Protein AF-A0A414WSC9-F1 (afdb_monomer_lite)

Organism: Bacteroides ovatus (NCBI:txid28116)

pLDDT: mean 73.48, std 16.27, range [38.94, 95.75]

Secondary structure (DSSP, 8-state):
--------PPEEEEEEEEETTEEEEEEEEESSPBPHHHHHHHHHHHHHHHHHHS-HHHHHHHHHHHHHHHHHHHHHHTT-S--S-EEEEEESSTT--S--TTS-EEEEEEES-B-TT-----HHHHHHHHHHHTT--

Sequence (137 aa):
MKNNKKIKYKNRFRCQYQKGDTCISENFNSNNPISAPDIILTLSKLAVKVKEEINSEVGGRVALQVLKIHEYFIKTVNLQKHGNRKNKSYYFDPKAKNKTDRSERVDLEILGDYGLDNKTLTLSTYIKRYRQIKGWE

Structure (mmCIF, N/CA/C/O backbone):
data_AF-A0A414WSC9-F1
#
_entry.id   AF-A0A414WSC9-F1
#
loop_
_atom_site.group_PDB
_atom_site.id
_atom_site.type_symbol
_atom_site.label_atom_id
_atom_site.label_alt_id
_atom_site.label_comp_id
_atom_site.label_asym_id
_atom_site.label_entity_id
_atom_site.label_seq_id
_atom_site.pdbx_PDB_ins_code
_atom_site.Cartn_x
_atom_site.Cartn_y
_atom_site.Cartn_z
_atom_site.occupancy
_atom_site.B_iso_or_equiv
_atom_site.auth_seq_id
_atom_site.auth_comp_id
_atom_site.auth_asym_id
_atom_site.auth_atom_id
_atom_site.pdbx_PDB_model_num
ATOM 1 N N . MET A 1 1 ? -2.918 -12.418 -43.741 1.00 39.75 1 MET A N 1
ATOM 2 C CA . MET A 1 1 ? -2.132 -12.526 -42.489 1.00 39.75 1 MET A CA 1
ATOM 3 C C . MET A 1 1 ? -2.842 -11.719 -41.409 1.00 39.75 1 MET A C 1
ATOM 5 O O . MET A 1 1 ? -2.992 -10.515 -41.571 1.00 39.75 1 MET A O 1
ATOM 9 N N . LYS A 1 2 ? -3.378 -12.362 -40.361 1.00 39.22 2 LYS A N 1
ATOM 10 C CA . LYS A 1 2 ? -4.001 -11.644 -39.238 1.00 39.22 2 LYS A CA 1
ATOM 11 C C . LYS A 1 2 ? -2.877 -11.038 -38.397 1.00 39.22 2 LYS A C 1
ATOM 13 O O . LYS A 1 2 ? -2.145 -11.771 -37.739 1.00 39.22 2 LYS A O 1
ATOM 18 N N . ASN A 1 3 ? -2.719 -9.716 -38.454 1.00 38.94 3 ASN A N 1
ATOM 19 C CA . ASN A 1 3 ? -1.848 -8.982 -37.541 1.00 38.94 3 ASN A CA 1
ATOM 20 C C . ASN A 1 3 ? -2.391 -9.156 -36.120 1.00 38.94 3 ASN A C 1
ATOM 22 O O . ASN A 1 3 ? -3.259 -8.404 -35.677 1.00 38.94 3 ASN A O 1
ATOM 26 N N . ASN A 1 4 ? -1.881 -10.160 -35.407 1.00 40.41 4 ASN A N 1
ATOM 27 C CA . ASN A 1 4 ? -2.042 -10.285 -33.968 1.00 40.41 4 ASN A CA 1
ATOM 28 C C . ASN A 1 4 ? -1.303 -9.109 -33.318 1.00 40.41 4 ASN A C 1
ATOM 30 O O . ASN A 1 4 ? -0.154 -9.237 -32.896 1.00 40.41 4 ASN A O 1
ATOM 34 N N . LYS A 1 5 ? -1.955 -7.941 -33.245 1.00 39.47 5 LYS A N 1
ATOM 35 C CA . LYS A 1 5 ? -1.576 -6.892 -32.299 1.00 39.47 5 LYS A CA 1
ATOM 36 C C . LYS A 1 5 ? -1.643 -7.542 -30.919 1.00 39.47 5 LYS A C 1
ATOM 38 O O . LYS A 1 5 ? -2.726 -7.676 -30.356 1.00 39.47 5 LYS A O 1
ATOM 43 N N . LYS A 1 6 ? -0.497 -7.983 -30.385 1.00 46.22 6 LYS A N 1
ATOM 44 C CA . LYS A 1 6 ? -0.362 -8.278 -28.956 1.00 46.22 6 LYS A CA 1
ATOM 45 C C . LYS A 1 6 ? -0.868 -7.031 -28.243 1.00 46.22 6 LYS A C 1
ATOM 47 O O . LYS A 1 6 ? -0.244 -5.976 -28.346 1.00 46.22 6 LYS A O 1
ATOM 52 N N . ILE A 1 7 ? -2.018 -7.135 -27.582 1.00 47.03 7 ILE A N 1
ATOM 53 C CA . ILE A 1 7 ? -2.481 -6.111 -26.654 1.00 47.03 7 ILE A CA 1
ATOM 54 C C . ILE A 1 7 ? -1.372 -6.024 -25.609 1.00 47.03 7 ILE A C 1
ATOM 56 O O . ILE A 1 7 ? -1.198 -6.934 -24.799 1.00 47.03 7 ILE A O 1
ATOM 60 N N . LYS A 1 8 ? -0.535 -4.990 -25.708 1.00 54.22 8 LYS A N 1
ATOM 61 C CA . LYS A 1 8 ? 0.510 -4.716 -24.729 1.00 54.22 8 LYS A CA 1
ATOM 62 C C . LYS A 1 8 ? -0.251 -4.277 -23.483 1.00 54.22 8 LYS A C 1
ATOM 64 O O . LYS A 1 8 ? -0.716 -3.141 -23.418 1.00 54.22 8 LYS A O 1
ATOM 69 N N . TYR A 1 9 ? -0.526 -5.216 -22.578 1.00 55.75 9 TYR A N 1
ATOM 70 C CA . TYR A 1 9 ? -1.196 -4.904 -21.322 1.00 55.75 9 TYR A CA 1
ATOM 71 C C . TYR A 1 9 ? -0.408 -3.776 -20.652 1.00 55.75 9 TYR A C 1
ATOM 73 O O . TYR A 1 9 ? 0.805 -3.895 -20.483 1.00 55.75 9 TYR A O 1
ATOM 81 N N . LYS A 1 10 ? -1.079 -2.659 -20.349 1.00 77.38 10 LYS A N 1
ATOM 82 C CA . LYS A 1 10 ? -0.457 -1.561 -19.605 1.00 77.38 10 LYS A CA 1
ATOM 83 C C . LYS A 1 10 ? -0.025 -2.109 -18.250 1.00 77.38 10 LYS A C 1
ATOM 85 O O . LYS A 1 10 ? -0.815 -2.785 -17.587 1.00 77.38 10 LYS A O 1
ATOM 90 N N . ASN A 1 11 ? 1.212 -1.827 -17.858 1.00 85.69 11 ASN A N 1
ATOM 91 C CA . ASN A 1 11 ? 1.682 -2.173 -16.530 1.00 85.69 11 ASN A CA 1
ATOM 92 C C . ASN A 1 11 ? 0.830 -1.406 -15.518 1.00 85.69 11 ASN A C 1
ATOM 94 O O . ASN A 1 11 ? 0.558 -0.218 -15.704 1.00 85.69 11 ASN A O 1
ATOM 98 N N . ARG A 1 12 ? 0.380 -2.087 -14.468 1.00 89.88 12 ARG A N 1
ATOM 99 C CA . ARG A 1 12 ? -0.460 -1.498 -13.430 1.00 89.88 12 ARG A CA 1
ATOM 100 C C . ARG A 1 12 ? 0.010 -1.912 -12.049 1.00 89.88 12 ARG A C 1
ATOM 102 O O . ARG A 1 12 ? 0.223 -3.091 -11.794 1.00 89.88 12 ARG A O 1
ATOM 109 N N . PHE A 1 13 ? 0.080 -0.947 -11.148 1.00 89.44 13 PHE A N 1
ATOM 110 C CA . PHE A 1 13 ? 0.142 -1.181 -9.717 1.00 89.44 13 PHE A CA 1
ATOM 111 C C . PHE A 1 13 ? -1.150 -0.677 -9.081 1.00 89.44 13 PHE A C 1
ATOM 113 O O . PHE A 1 13 ? -1.618 0.408 -9.415 1.00 89.44 13 PHE A O 1
ATOM 120 N N . ARG A 1 14 ? -1.745 -1.461 -8.187 1.00 92.62 14 ARG A N 1
ATOM 121 C CA . ARG A 1 14 ? -2.921 -1.086 -7.403 1.00 92.62 14 ARG A CA 1
ATOM 122 C C . ARG A 1 14 ? -2.669 -1.432 -5.944 1.00 92.62 14 ARG A C 1
ATOM 124 O O . ARG A 1 14 ? -2.205 -2.528 -5.641 1.00 92.62 14 ARG A O 1
ATOM 131 N N . CYS A 1 15 ? -3.037 -0.523 -5.055 1.00 92.94 15 CYS A N 1
ATOM 132 C CA . CYS A 1 15 ? -3.164 -0.791 -3.633 1.00 92.94 15 CYS A CA 1
ATOM 133 C C . CYS A 1 15 ? -4.553 -0.365 -3.157 1.00 92.94 15 CYS A C 1
ATOM 135 O O . CYS A 1 15 ? -5.103 0.635 -3.617 1.00 92.94 15 CYS A O 1
ATOM 137 N N . GLN A 1 16 ? -5.146 -1.155 -2.271 1.00 95.00 16 GLN A N 1
ATOM 138 C CA . GLN A 1 16 ? -6.518 -0.957 -1.829 1.00 95.00 16 GLN A CA 1
ATOM 139 C C . GLN A 1 16 ? -6.645 -1.306 -0.352 1.00 95.00 16 GLN A C 1
ATOM 141 O O . GLN A 1 16 ? -6.278 -2.402 0.051 1.00 95.00 16 GLN A O 1
ATOM 146 N N . TYR A 1 17 ? -7.179 -0.389 0.446 1.00 94.19 17 TYR A N 1
ATOM 147 C CA . TYR A 1 17 ? -7.671 -0.676 1.787 1.00 94.19 17 TYR A CA 1
ATOM 148 C C . TYR A 1 17 ? -9.131 -1.124 1.703 1.00 94.19 17 TYR A C 1
ATOM 150 O O . TYR A 1 17 ? -9.923 -0.517 0.980 1.00 94.19 17 TYR A O 1
ATOM 158 N N . GLN A 1 18 ? -9.487 -2.171 2.447 1.00 92.00 18 GLN A N 1
ATOM 159 C CA . GLN A 1 18 ? -10.848 -2.695 2.499 1.00 92.00 18 GLN A CA 1
ATOM 160 C C . GLN A 1 18 ? -11.245 -3.052 3.930 1.00 92.00 18 GLN A C 1
ATOM 162 O O . GLN A 1 18 ? -10.473 -3.701 4.634 1.00 92.00 18 GLN A O 1
ATOM 167 N N . LYS A 1 19 ? -12.458 -2.664 4.337 1.00 90.06 19 LYS A N 1
ATOM 168 C CA . LYS A 1 19 ? -13.098 -3.042 5.607 1.00 90.06 19 LYS A CA 1
ATOM 169 C C . LYS A 1 19 ? -14.614 -2.935 5.469 1.00 90.06 19 LYS A C 1
ATOM 171 O O . LYS A 1 19 ? -15.123 -1.841 5.255 1.00 90.06 19 LYS A O 1
ATOM 176 N N . GLY A 1 20 ? -15.344 -4.038 5.640 1.00 86.44 20 GLY A N 1
ATOM 177 C CA . GLY A 1 20 ? -16.788 -4.038 5.371 1.00 86.44 20 GLY A CA 1
ATOM 178 C C . GLY A 1 20 ? -17.079 -3.525 3.956 1.00 86.44 20 GLY A C 1
ATOM 179 O O . GLY A 1 20 ? -16.482 -4.017 3.000 1.00 86.44 20 GLY A O 1
ATOM 180 N N . ASP A 1 21 ? -17.931 -2.505 3.855 1.00 86.56 21 ASP A N 1
ATOM 181 C CA . ASP A 1 21 ? -18.274 -1.839 2.589 1.00 86.56 21 ASP A CA 1
ATOM 182 C C . ASP A 1 21 ? -17.304 -0.698 2.224 1.00 86.56 21 ASP A C 1
ATOM 184 O O . ASP A 1 21 ? -17.355 -0.151 1.122 1.00 86.56 21 ASP A O 1
ATOM 188 N N . THR A 1 22 ? -16.388 -0.330 3.126 1.00 88.69 22 THR A N 1
ATOM 189 C CA . THR A 1 22 ? -15.359 0.676 2.857 1.00 88.69 22 THR A CA 1
ATOM 190 C C . THR A 1 22 ? -14.293 0.097 1.935 1.00 88.69 22 THR A C 1
ATOM 192 O O . THR A 1 22 ? -13.649 -0.905 2.257 1.00 88.69 22 THR A O 1
ATOM 195 N N . CYS A 1 23 ? -14.068 0.774 0.812 1.00 92.19 23 CYS A N 1
ATOM 196 C CA . CYS A 1 23 ? -13.044 0.442 -0.166 1.00 92.19 23 CYS A CA 1
ATOM 197 C C . CYS A 1 23 ? -12.353 1.727 -0.630 1.00 92.19 23 CYS A C 1
ATOM 199 O O . CYS A 1 23 ? -12.969 2.564 -1.286 1.00 92.19 23 CYS A O 1
ATOM 201 N N . ILE A 1 24 ? -11.072 1.873 -0.295 1.00 94.38 24 ILE A N 1
ATOM 202 C CA . ILE A 1 24 ? -10.253 3.032 -0.668 1.00 94.38 24 ILE A CA 1
ATOM 203 C C . ILE A 1 24 ? -9.119 2.503 -1.527 1.00 94.38 24 ILE A C 1
ATOM 205 O O . ILE A 1 24 ? -8.384 1.617 -1.097 1.00 94.38 24 ILE A O 1
ATOM 209 N N . SER A 1 25 ? -8.977 3.010 -2.749 1.00 95.44 25 SER A N 1
ATOM 210 C CA . SER A 1 25 ? -8.003 2.475 -3.699 1.00 95.44 25 SER A CA 1
ATOM 211 C C . SER A 1 25 ? -7.163 3.558 -4.353 1.00 95.44 25 SER A C 1
ATOM 213 O O . SER A 1 25 ? -7.626 4.664 -4.622 1.00 95.44 25 SER A O 1
ATOM 215 N N . GLU A 1 26 ? -5.922 3.190 -4.642 1.00 95.75 26 GLU A N 1
ATOM 216 C CA . GLU A 1 26 ? -4.984 3.951 -5.448 1.00 95.75 26 GLU A CA 1
ATOM 217 C C . GLU A 1 26 ? -4.399 3.042 -6.521 1.00 95.75 26 GLU A C 1
ATOM 219 O O . GLU A 1 26 ? -4.193 1.840 -6.322 1.00 95.75 26 GLU A O 1
ATOM 224 N N . ASN A 1 27 ? -4.138 3.614 -7.692 1.00 94.62 27 ASN A N 1
ATOM 225 C CA . ASN A 1 27 ? -3.508 2.882 -8.772 1.00 94.62 27 ASN A CA 1
ATOM 226 C C . ASN A 1 27 ? -2.566 3.764 -9.588 1.00 94.62 27 ASN A C 1
ATOM 228 O O . ASN A 1 27 ? -2.724 4.979 -9.683 1.00 94.62 27 ASN A O 1
ATOM 232 N N . PHE A 1 28 ? -1.591 3.105 -10.196 1.00 90.06 28 PHE A N 1
ATOM 233 C CA . PHE A 1 28 ? -0.648 3.676 -11.134 1.00 90.06 28 PHE A CA 1
ATOM 234 C C . PHE A 1 28 ? -0.620 2.805 -12.384 1.00 90.06 28 PHE A C 1
ATOM 236 O O . PHE A 1 28 ? -0.489 1.586 -12.288 1.00 90.06 28 PHE A O 1
ATOM 243 N N . ASN A 1 29 ? -0.742 3.426 -13.556 1.00 91.06 29 ASN A N 1
ATOM 244 C CA . ASN A 1 29 ? -0.708 2.739 -14.843 1.00 91.06 29 ASN A CA 1
ATOM 245 C C . ASN A 1 29 ? 0.421 3.319 -15.693 1.00 91.06 29 ASN A C 1
ATOM 247 O O . ASN A 1 29 ? 0.570 4.536 -15.772 1.00 91.06 29 ASN A O 1
ATOM 251 N N . SER A 1 30 ? 1.174 2.460 -16.374 1.00 84.69 30 SER A N 1
ATOM 252 C CA . SER A 1 30 ? 2.289 2.869 -17.221 1.00 84.69 30 SER A CA 1
ATOM 253 C C . SER A 1 30 ? 2.422 1.968 -18.445 1.00 84.69 30 SER A C 1
ATOM 255 O O . SER A 1 30 ? 2.161 0.768 -18.399 1.00 84.69 30 SER A O 1
ATOM 257 N N . ASN A 1 31 ? 2.852 2.552 -19.563 1.00 84.69 31 ASN A N 1
ATOM 258 C CA . ASN A 1 31 ? 3.288 1.778 -20.730 1.00 84.69 31 ASN A CA 1
ATOM 259 C C . ASN A 1 31 ? 4.723 1.242 -20.557 1.00 84.69 31 ASN A C 1
ATOM 261 O O . ASN A 1 31 ? 5.146 0.368 -21.314 1.00 84.69 31 ASN A O 1
ATOM 265 N N . ASN A 1 32 ? 5.451 1.774 -19.572 1.00 83.12 32 ASN A N 1
ATOM 266 C CA . ASN A 1 32 ? 6.807 1.394 -19.196 1.00 83.12 32 ASN A CA 1
ATOM 267 C C . ASN A 1 32 ? 6.777 0.530 -17.926 1.00 83.12 32 ASN A C 1
ATOM 269 O O . ASN A 1 32 ? 5.774 0.558 -17.203 1.00 83.12 32 ASN A O 1
ATOM 273 N N . PRO A 1 33 ? 7.836 -0.245 -17.643 1.00 81.88 33 PRO A N 1
ATOM 274 C CA . PRO A 1 33 ? 7.968 -0.972 -16.383 1.00 81.88 33 PRO A CA 1
ATOM 275 C C . PRO A 1 33 ? 7.745 -0.056 -15.177 1.00 81.88 33 PRO A C 1
ATOM 277 O O . PRO A 1 33 ? 8.162 1.102 -15.187 1.00 81.88 33 PRO A O 1
ATOM 280 N N . ILE A 1 34 ? 7.079 -0.567 -14.145 1.00 80.50 34 ILE A N 1
ATOM 281 C CA . ILE A 1 34 ? 6.771 0.219 -12.946 1.00 80.50 34 ILE A CA 1
ATOM 282 C C . ILE A 1 34 ? 8.027 0.328 -12.083 1.00 80.50 34 ILE A C 1
ATOM 284 O O . ILE A 1 34 ? 8.634 -0.689 -11.722 1.00 80.50 34 ILE A O 1
ATOM 288 N N . SER A 1 35 ? 8.406 1.558 -11.739 1.00 77.12 35 SER A N 1
ATOM 289 C CA . SER A 1 35 ? 9.566 1.823 -10.892 1.00 77.12 35 SER A CA 1
ATOM 290 C C . SER A 1 35 ? 9.225 1.671 -9.404 1.00 77.12 35 SER A C 1
ATOM 292 O O . SER A 1 35 ? 8.068 1.813 -8.993 1.00 77.12 35 SER A O 1
ATOM 294 N N . ALA A 1 36 ? 10.229 1.407 -8.559 1.00 75.38 36 ALA A N 1
ATOM 295 C CA . ALA A 1 36 ? 10.019 1.423 -7.111 1.00 75.38 36 ALA A CA 1
ATOM 296 C C . ALA A 1 36 ? 9.459 2.772 -6.605 1.00 75.38 36 ALA A C 1
ATOM 298 O O . ALA A 1 36 ? 8.488 2.735 -5.851 1.00 75.38 36 ALA A O 1
ATOM 299 N N . PRO A 1 37 ? 9.960 3.954 -7.026 1.00 76.38 37 PRO A N 1
ATOM 300 C CA . PRO A 1 37 ? 9.351 5.235 -6.662 1.00 76.38 37 PRO A CA 1
ATOM 301 C C . PRO A 1 37 ? 7.850 5.338 -6.969 1.00 76.38 37 PRO A C 1
ATOM 303 O O . PRO A 1 37 ? 7.106 5.820 -6.115 1.00 76.38 37 PRO A O 1
ATOM 306 N N . ASP A 1 38 ? 7.389 4.842 -8.123 1.00 81.56 38 ASP A N 1
ATOM 307 C CA . ASP A 1 38 ? 5.963 4.870 -8.491 1.00 81.56 38 ASP A CA 1
ATOM 308 C C . ASP A 1 38 ? 5.119 4.006 -7.550 1.00 81.56 38 ASP A C 1
ATOM 310 O O . ASP A 1 38 ? 4.064 4.436 -7.069 1.00 81.56 38 ASP A O 1
ATOM 314 N N . ILE A 1 39 ? 5.607 2.799 -7.237 1.00 81.25 39 ILE A N 1
ATOM 315 C CA . ILE A 1 39 ? 4.982 1.911 -6.252 1.00 81.25 39 ILE A CA 1
ATOM 316 C C . ILE A 1 39 ? 4.874 2.652 -4.923 1.00 81.25 39 ILE A C 1
ATOM 318 O O . ILE A 1 39 ? 3.780 2.773 -4.376 1.00 81.25 39 ILE A O 1
ATOM 322 N N . ILE A 1 40 ? 5.978 3.200 -4.413 1.00 78.69 40 ILE A N 1
ATOM 323 C CA . ILE A 1 40 ? 5.978 3.775 -3.069 1.00 78.69 40 ILE A CA 1
ATOM 324 C C . ILE A 1 40 ? 5.148 5.066 -2.993 1.00 78.69 40 ILE A C 1
ATOM 326 O O . ILE A 1 40 ? 4.461 5.302 -1.997 1.00 78.69 40 ILE A O 1
ATOM 330 N N . LEU A 1 41 ? 5.136 5.882 -4.050 1.00 81.75 41 LEU A N 1
ATOM 331 C CA . LEU A 1 41 ? 4.249 7.040 -4.134 1.00 81.75 41 LEU A CA 1
ATOM 332 C C . LEU A 1 41 ? 2.776 6.614 -4.079 1.00 81.75 41 LEU A C 1
ATOM 334 O O . LEU A 1 41 ? 1.998 7.200 -3.330 1.00 81.75 41 LEU A O 1
ATOM 338 N N . THR A 1 42 ? 2.399 5.574 -4.821 1.00 88.62 42 THR A N 1
ATOM 339 C CA . THR A 1 42 ? 1.023 5.047 -4.837 1.00 88.62 42 THR A CA 1
ATOM 340 C C . THR A 1 42 ? 0.628 4.489 -3.464 1.00 88.62 42 THR A C 1
ATOM 342 O O . THR A 1 42 ? -0.437 4.804 -2.938 1.00 88.62 42 THR A O 1
ATOM 345 N N . LEU A 1 43 ? 1.534 3.746 -2.820 1.00 87.75 43 LEU A N 1
ATOM 346 C CA . LEU A 1 43 ? 1.384 3.261 -1.444 1.00 87.75 43 LEU A CA 1
ATOM 347 C C . LEU A 1 43 ? 1.193 4.417 -0.442 1.00 87.75 43 LEU A C 1
ATOM 349 O O . LEU A 1 43 ? 0.334 4.361 0.439 1.00 87.75 43 LEU A O 1
ATOM 353 N N . SER A 1 44 ? 1.969 5.488 -0.589 1.00 83.25 44 SER A N 1
ATOM 354 C CA . SER A 1 44 ? 1.880 6.685 0.252 1.00 83.25 44 SER A CA 1
ATOM 355 C C . SER A 1 44 ? 0.553 7.421 0.086 1.00 83.25 44 SER A C 1
ATOM 357 O O . SER A 1 44 ? -0.042 7.826 1.085 1.00 83.25 44 SER A O 1
ATOM 359 N N . LYS A 1 45 ? 0.072 7.567 -1.156 1.00 87.12 45 LYS A N 1
ATOM 360 C CA . LYS A 1 45 ? -1.228 8.181 -1.457 1.00 87.12 45 LYS A CA 1
ATOM 361 C C . LYS A 1 45 ? -2.371 7.424 -0.793 1.00 87.12 45 LYS A C 1
ATOM 363 O O . LYS A 1 45 ? -3.224 8.061 -0.182 1.00 87.12 45 LYS A O 1
ATOM 368 N N . LEU A 1 46 ? -2.342 6.088 -0.827 1.00 92.00 46 LEU A N 1
ATOM 369 C CA . LEU A 1 46 ? -3.369 5.277 -0.172 1.00 92.00 46 LEU A CA 1
ATOM 370 C C . LEU A 1 46 ? -3.427 5.564 1.330 1.00 92.00 46 LEU A C 1
ATOM 372 O O . LEU A 1 46 ? -4.505 5.778 1.867 1.00 92.00 46 LEU A O 1
ATOM 376 N N . ALA A 1 47 ? -2.280 5.611 2.011 1.00 87.81 47 ALA A N 1
ATOM 377 C CA . ALA A 1 47 ? -2.247 5.887 3.446 1.00 87.81 47 ALA A CA 1
ATOM 378 C C . ALA A 1 47 ? -2.788 7.284 3.797 1.00 87.81 47 ALA A C 1
ATOM 380 O O . ALA A 1 47 ? -3.448 7.447 4.821 1.00 87.81 47 ALA A O 1
ATOM 381 N N . VAL A 1 48 ? -2.530 8.285 2.947 1.00 86.56 48 VAL A N 1
ATOM 382 C CA . VAL A 1 48 ? -3.085 9.636 3.120 1.00 86.56 48 VAL A CA 1
ATOM 383 C C . VAL A 1 48 ? -4.601 9.622 2.946 1.00 86.56 48 VAL A C 1
ATOM 385 O O . VAL A 1 48 ? -5.296 10.060 3.856 1.00 86.56 48 VAL A O 1
ATOM 388 N N . LYS A 1 49 ? -5.107 9.029 1.861 1.00 89.81 49 LYS A N 1
ATOM 389 C CA . LYS A 1 49 ? -6.552 8.898 1.630 1.00 89.81 49 LYS A CA 1
ATOM 390 C C . LYS A 1 49 ? -7.261 8.156 2.754 1.00 89.81 49 LYS A C 1
ATOM 392 O O . LYS A 1 49 ? -8.262 8.625 3.267 1.00 89.81 49 LYS A O 1
ATOM 397 N N . VAL A 1 50 ? -6.695 7.041 3.211 1.00 89.25 50 VAL A N 1
ATOM 398 C CA . VAL A 1 50 ? -7.209 6.277 4.358 1.00 89.25 50 VAL A CA 1
ATOM 399 C C . VAL A 1 50 ? -7.293 7.136 5.620 1.00 89.25 50 VAL A C 1
ATOM 401 O O . VAL A 1 50 ? -8.258 7.024 6.367 1.00 89.25 50 VAL A O 1
ATOM 404 N N . LYS A 1 51 ? -6.303 8.001 5.871 1.00 86.81 51 LYS A N 1
ATOM 405 C CA . LYS A 1 51 ? -6.338 8.917 7.018 1.00 86.81 51 LYS A CA 1
ATOM 406 C C . LYS A 1 51 ? -7.458 9.954 6.893 1.00 86.81 51 LYS A C 1
ATOM 408 O O . LYS A 1 51 ? -8.034 10.319 7.909 1.00 86.81 51 LYS A O 1
ATOM 413 N N . GLU A 1 52 ? -7.690 10.462 5.687 1.00 86.38 52 GLU A N 1
ATOM 414 C CA . GLU A 1 52 ? -8.644 11.542 5.407 1.00 86.38 52 GLU A CA 1
ATOM 415 C C . GLU A 1 52 ? -10.093 11.041 5.327 1.00 86.38 52 GLU A C 1
ATOM 417 O O . GLU A 1 52 ? -11.000 11.711 5.810 1.00 86.38 52 GLU A O 1
ATOM 422 N N . GLU A 1 53 ? -10.310 9.860 4.747 1.00 88.25 53 GLU A N 1
ATOM 423 C CA . GLU A 1 53 ? -11.641 9.297 4.486 1.00 88.25 53 GLU A CA 1
ATOM 424 C C . GLU A 1 53 ? -12.194 8.473 5.664 1.00 88.25 53 GLU A C 1
ATOM 426 O O . GLU A 1 53 ? -13.400 8.251 5.758 1.00 88.25 53 GLU A O 1
ATOM 431 N N . ILE A 1 54 ? -11.339 8.025 6.591 1.00 86.00 54 ILE A N 1
ATOM 432 C CA . ILE A 1 54 ? -11.760 7.360 7.833 1.00 86.00 54 ILE A CA 1
ATOM 433 C C . ILE A 1 54 ? -11.808 8.395 8.962 1.00 86.00 54 ILE A C 1
ATOM 435 O O . ILE A 1 54 ? -10.919 9.233 9.069 1.00 86.00 54 ILE A O 1
ATOM 439 N N . ASN A 1 55 ? -12.814 8.297 9.844 1.00 77.56 55 ASN A N 1
ATOM 440 C CA . ASN A 1 55 ? -12.981 9.138 11.042 1.00 77.56 55 ASN A CA 1
ATOM 441 C C . ASN A 1 55 ? -11.634 9.467 11.727 1.00 77.56 55 ASN A C 1
ATOM 443 O O . ASN A 1 55 ? -10.838 8.561 11.975 1.00 77.56 55 ASN A O 1
ATOM 447 N N . SER A 1 56 ? -11.400 10.743 12.050 1.00 70.38 56 SER A N 1
ATOM 448 C CA . SER A 1 56 ? -10.094 11.338 12.370 1.00 70.38 56 SER A CA 1
ATOM 449 C C . SER A 1 56 ? -9.257 10.573 13.406 1.00 70.38 56 SER A C 1
ATOM 451 O O . SER A 1 56 ? -8.053 10.389 13.205 1.00 70.38 56 SER A O 1
ATOM 453 N N . GLU A 1 57 ? -9.868 10.065 14.480 1.00 76.00 57 GLU A N 1
ATOM 454 C CA . GLU A 1 57 ? -9.157 9.328 15.540 1.00 76.00 57 GLU A CA 1
ATOM 455 C C . GLU A 1 57 ? -8.774 7.890 15.126 1.00 76.00 57 GLU A C 1
ATOM 457 O O . GLU A 1 57 ? -7.772 7.314 15.568 1.00 76.00 57 GLU A O 1
ATOM 462 N N . VAL A 1 58 ? -9.563 7.278 14.244 1.00 82.81 58 VAL A N 1
ATOM 463 C CA . VAL A 1 58 ? -9.335 5.913 13.745 1.00 82.81 58 VAL A CA 1
ATOM 464 C C . VAL A 1 58 ? -8.463 5.937 12.487 1.00 82.81 58 VAL A C 1
AT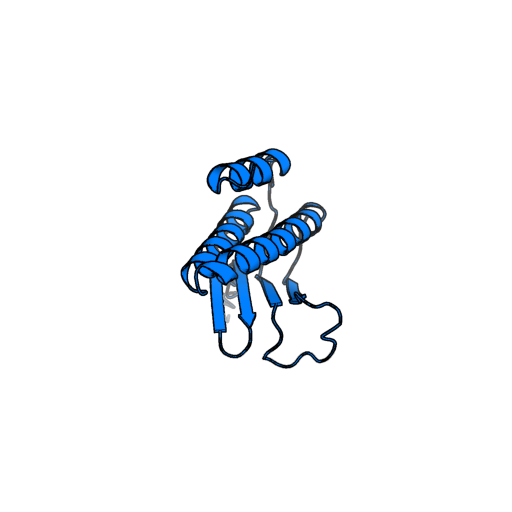OM 466 O O . VAL A 1 58 ? -7.569 5.101 12.350 1.00 82.81 58 VAL A O 1
ATOM 469 N N . GLY A 1 59 ? -8.641 6.930 11.615 1.00 81.56 59 GLY A N 1
ATOM 470 C CA . GLY A 1 59 ? -7.939 7.074 10.341 1.00 81.56 59 GLY A CA 1
ATOM 471 C C . GLY A 1 59 ? -6.427 7.177 10.503 1.00 81.56 59 GLY A C 1
ATOM 472 O O . GLY A 1 59 ? -5.688 6.537 9.758 1.00 81.56 59 GLY A O 1
ATOM 473 N N . GLY A 1 60 ? -5.943 7.873 11.539 1.00 81.56 60 GLY A N 1
ATOM 474 C CA . GLY A 1 60 ? -4.511 7.913 11.857 1.00 81.56 60 GLY A CA 1
ATOM 475 C C . GLY A 1 60 ? -3.923 6.530 12.169 1.00 81.56 60 GLY A C 1
ATOM 476 O O . GLY A 1 60 ? -2.867 6.166 11.646 1.00 81.56 60 GLY A O 1
ATOM 477 N N . ARG A 1 61 ? -4.633 5.724 12.971 1.00 85.44 61 ARG A N 1
ATOM 478 C CA . ARG A 1 61 ? -4.210 4.360 13.329 1.00 85.44 61 ARG A CA 1
ATOM 479 C C . ARG A 1 61 ? -4.250 3.418 12.129 1.00 85.44 61 ARG A C 1
ATOM 481 O O . ARG A 1 61 ? -3.308 2.650 11.933 1.00 85.44 61 ARG A O 1
ATOM 488 N N . VAL A 1 62 ? -5.304 3.491 11.316 1.00 87.19 62 VAL A N 1
ATOM 489 C CA . VAL A 1 62 ? -5.443 2.655 10.114 1.00 87.19 62 VAL A CA 1
ATOM 490 C C . VAL A 1 62 ? -4.370 3.015 9.088 1.00 87.19 62 VAL A C 1
ATOM 492 O O . VAL A 1 62 ? -3.677 2.124 8.603 1.00 87.19 62 VAL A O 1
ATOM 495 N N . ALA A 1 63 ? -4.142 4.304 8.823 1.00 87.00 63 ALA A N 1
ATOM 496 C CA . ALA A 1 63 ? -3.088 4.759 7.919 1.00 87.00 63 ALA A CA 1
ATOM 497 C C . ALA A 1 63 ? -1.698 4.260 8.345 1.00 87.00 63 ALA A C 1
ATOM 499 O O . ALA A 1 63 ? -0.915 3.808 7.508 1.00 87.00 63 ALA A O 1
ATOM 500 N N . LEU A 1 64 ? -1.399 4.266 9.649 1.00 84.12 64 LEU A N 1
ATOM 501 C CA . LEU A 1 64 ? -0.150 3.713 10.175 1.00 84.12 64 LEU A CA 1
ATOM 502 C C . LEU A 1 64 ? -0.019 2.205 9.904 1.00 84.12 64 LEU A C 1
ATOM 504 O O . LEU A 1 64 ? 1.055 1.740 9.525 1.00 84.12 64 LEU A O 1
ATOM 508 N N . GLN A 1 65 ? -1.094 1.433 10.072 1.00 86.12 65 GLN A N 1
ATOM 509 C CA . GLN A 1 65 ? -1.093 -0.004 9.769 1.00 86.12 65 GLN A CA 1
ATOM 510 C C . GLN A 1 65 ? -0.927 -0.279 8.269 1.00 86.12 65 GLN A C 1
ATOM 512 O O . GLN A 1 65 ? -0.113 -1.123 7.885 1.00 86.12 65 GLN A O 1
ATOM 517 N N . VAL A 1 66 ? -1.611 0.492 7.418 1.00 86.38 66 VAL A N 1
ATOM 518 C CA . VAL A 1 66 ? -1.436 0.471 5.957 1.00 86.38 66 VAL A CA 1
ATOM 519 C C . VAL A 1 66 ? 0.042 0.663 5.593 1.00 86.38 66 VAL A C 1
ATOM 521 O O . VAL A 1 66 ? 0.605 -0.104 4.814 1.00 86.38 66 VAL A O 1
ATOM 524 N N . LEU A 1 67 ? 0.727 1.615 6.226 1.00 83.88 67 LEU A N 1
ATOM 525 C CA . LEU A 1 67 ? 2.142 1.869 5.948 1.00 83.88 67 LEU A CA 1
ATOM 526 C C . LEU A 1 67 ? 3.085 0.787 6.453 1.00 83.88 67 LEU A C 1
ATOM 528 O O . LEU A 1 67 ? 4.082 0.514 5.790 1.00 83.88 67 LEU A O 1
ATOM 532 N N . LYS A 1 68 ? 2.785 0.139 7.582 1.00 83.44 68 LYS A N 1
ATOM 533 C CA . LYS A 1 68 ? 3.559 -1.028 8.037 1.00 83.44 68 LYS A CA 1
ATOM 534 C C . LYS A 1 68 ? 3.494 -2.162 7.013 1.00 83.44 68 LYS A C 1
ATOM 536 O O . LYS A 1 68 ? 4.516 -2.780 6.709 1.00 83.44 68 LYS A O 1
ATOM 541 N N . ILE A 1 69 ? 2.316 -2.397 6.435 1.00 83.81 69 ILE A N 1
ATOM 542 C CA . ILE A 1 69 ? 2.133 -3.368 5.348 1.00 83.81 69 ILE A CA 1
ATOM 543 C C . ILE A 1 69 ? 2.932 -2.949 4.113 1.00 83.81 69 ILE A C 1
ATOM 545 O O . ILE A 1 69 ? 3.620 -3.777 3.516 1.00 83.81 69 ILE A O 1
ATOM 549 N N . HIS A 1 70 ? 2.889 -1.666 3.755 1.00 82.06 70 HIS A N 1
ATOM 550 C CA . HIS A 1 70 ? 3.664 -1.125 2.642 1.00 82.06 70 HIS A CA 1
ATOM 551 C C . HIS A 1 70 ? 5.170 -1.310 2.860 1.00 82.06 70 HIS A C 1
ATOM 553 O O . HIS A 1 70 ? 5.853 -1.802 1.967 1.00 82.06 70 HIS A O 1
ATOM 559 N N . GLU A 1 71 ? 5.686 -1.013 4.054 1.00 77.44 71 GLU A N 1
ATOM 560 C CA . GLU A 1 71 ? 7.093 -1.218 4.410 1.00 77.44 71 GLU A CA 1
ATOM 561 C C . GLU A 1 71 ? 7.505 -2.690 4.244 1.00 77.44 71 GLU A C 1
ATOM 563 O O . GLU A 1 71 ? 8.536 -2.989 3.635 1.00 77.44 71 GLU A O 1
ATOM 568 N N . TYR A 1 72 ? 6.679 -3.621 4.729 1.00 77.94 72 TYR A N 1
ATOM 569 C CA . TYR A 1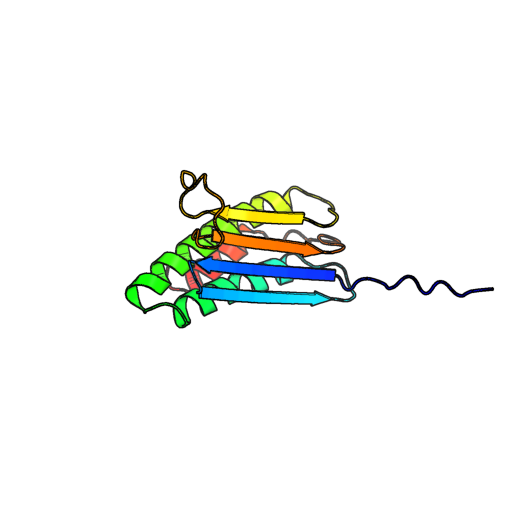 72 ? 6.915 -5.055 4.564 1.00 77.94 72 TYR A CA 1
ATOM 570 C C . TYR A 1 72 ? 6.891 -5.484 3.089 1.00 77.94 72 TYR A C 1
ATOM 572 O O . TYR A 1 72 ? 7.763 -6.233 2.633 1.00 77.94 72 TYR A O 1
ATOM 580 N N . PHE A 1 73 ? 5.911 -5.002 2.321 1.00 77.31 73 PHE A N 1
ATOM 581 C CA . PHE A 1 73 ? 5.803 -5.294 0.896 1.00 77.31 73 PHE A CA 1
ATOM 582 C C . PHE A 1 73 ? 7.035 -4.809 0.138 1.00 77.31 73 PHE A C 1
ATOM 584 O O . PHE A 1 73 ? 7.649 -5.597 -0.573 1.00 77.31 73 PHE A O 1
ATOM 591 N N . ILE A 1 74 ? 7.455 -3.561 0.345 1.00 71.19 74 ILE A N 1
ATOM 592 C CA . ILE A 1 74 ? 8.619 -2.983 -0.331 1.00 71.19 74 ILE A CA 1
ATOM 593 C C . ILE A 1 74 ? 9.889 -3.776 0.001 1.00 71.19 74 ILE A C 1
ATOM 595 O O . ILE A 1 74 ? 10.645 -4.101 -0.912 1.00 71.19 74 ILE A O 1
ATOM 599 N N . LYS A 1 75 ? 10.104 -4.164 1.270 1.00 68.62 75 LYS A N 1
ATOM 600 C CA . LYS A 1 75 ? 11.222 -5.051 1.652 1.00 68.62 75 LYS A CA 1
ATOM 601 C C . LYS A 1 75 ? 11.190 -6.373 0.881 1.00 68.62 75 LYS A C 1
ATOM 603 O O . LYS A 1 75 ? 12.233 -6.862 0.470 1.00 68.62 75 LYS A O 1
ATOM 608 N N . THR A 1 76 ? 10.000 -6.920 0.642 1.00 66.75 76 THR A N 1
ATOM 609 C CA . THR A 1 76 ? 9.814 -8.172 -0.106 1.00 66.75 76 THR A CA 1
ATOM 610 C C . THR A 1 76 ? 10.031 -7.991 -1.615 1.00 66.75 76 THR A C 1
ATOM 612 O O . THR A 1 76 ? 10.635 -8.845 -2.259 1.00 66.75 76 THR A O 1
ATOM 615 N N . VAL A 1 77 ? 9.550 -6.884 -2.190 1.00 61.78 77 VAL A N 1
ATOM 616 C CA . VAL A 1 77 ? 9.671 -6.566 -3.623 1.00 61.78 77 VAL A CA 1
ATOM 617 C C . VAL A 1 77 ? 11.104 -6.197 -3.998 1.00 61.78 77 VAL A C 1
ATOM 619 O O . VAL A 1 77 ? 11.576 -6.629 -5.043 1.00 61.78 77 VAL A O 1
ATOM 622 N N . ASN A 1 78 ? 11.823 -5.468 -3.140 1.00 56.31 78 ASN A N 1
ATOM 623 C CA . ASN A 1 78 ? 13.215 -5.070 -3.376 1.00 56.31 78 ASN A CA 1
ATOM 624 C C . ASN A 1 78 ? 14.174 -6.273 -3.496 1.00 56.31 78 ASN A C 1
ATOM 626 O O . ASN A 1 78 ? 15.243 -6.166 -4.086 1.00 56.31 78 ASN A O 1
ATOM 630 N N . LEU A 1 79 ? 13.785 -7.436 -2.966 1.00 50.91 79 LEU A N 1
ATOM 631 C CA . LEU A 1 79 ? 14.545 -8.684 -3.084 1.00 50.91 79 LEU A CA 1
ATOM 632 C C . LEU A 1 79 ? 14.309 -9.414 -4.417 1.00 50.91 79 LEU A C 1
ATOM 634 O O . LEU A 1 79 ? 14.946 -10.431 -4.682 1.00 50.91 79 LEU A O 1
ATOM 638 N N . GLN A 1 80 ? 13.394 -8.934 -5.263 1.00 54.91 80 GLN A N 1
ATOM 639 C CA . GLN A 1 80 ? 13.006 -9.602 -6.502 1.00 54.91 80 GLN A CA 1
ATOM 640 C C . GLN A 1 80 ? 13.419 -8.763 -7.708 1.00 54.91 80 GLN A C 1
ATOM 642 O O . GLN A 1 80 ? 12.879 -7.685 -7.935 1.00 54.91 80 GLN A O 1
ATOM 647 N N . LYS A 1 81 ? 14.367 -9.287 -8.499 1.00 51.44 81 LYS A N 1
ATOM 648 C CA . LYS A 1 81 ? 14.905 -8.604 -9.687 1.00 51.44 81 LYS A CA 1
ATOM 649 C C . LYS A 1 81 ? 13.843 -8.365 -10.765 1.00 51.44 81 LYS A C 1
ATOM 651 O O . LYS A 1 81 ? 13.860 -7.310 -11.372 1.00 51.44 81 LYS A O 1
ATOM 656 N N . HIS A 1 82 ? 12.907 -9.299 -10.951 1.00 58.34 82 HIS A N 1
ATOM 657 C CA . HIS A 1 82 ? 11.762 -9.178 -11.859 1.00 58.34 82 HIS A CA 1
ATOM 658 C C . HIS A 1 82 ? 10.607 -10.059 -11.371 1.00 58.34 82 HIS A C 1
ATOM 660 O O . HIS A 1 82 ? 10.827 -11.088 -10.725 1.00 58.34 82 HIS A O 1
ATOM 666 N N . GLY A 1 83 ? 9.369 -9.693 -11.695 1.00 57.56 83 GLY A N 1
ATOM 667 C CA . GLY A 1 83 ? 8.219 -10.546 -11.425 1.00 57.56 83 GLY A CA 1
ATOM 668 C C . GLY A 1 83 ? 7.049 -10.240 -12.343 1.00 57.56 83 GLY A C 1
ATOM 669 O O . GLY A 1 83 ? 6.769 -9.085 -12.634 1.00 57.56 83 GLY A O 1
ATOM 670 N N . ASN A 1 84 ? 6.338 -11.290 -12.746 1.00 57.19 84 ASN A N 1
ATOM 671 C CA . ASN A 1 84 ? 5.052 -11.170 -13.414 1.00 57.19 84 ASN A CA 1
ATOM 672 C C . ASN A 1 84 ? 3.928 -11.290 -12.387 1.00 57.19 84 ASN A C 1
ATOM 674 O O . ASN A 1 84 ? 4.009 -12.105 -11.469 1.00 57.19 84 ASN A O 1
ATOM 678 N N . ARG A 1 85 ? 2.903 -10.455 -12.575 1.00 59.69 85 ARG A N 1
ATOM 679 C CA . ARG A 1 85 ? 1.568 -10.481 -11.960 1.00 59.69 85 ARG A CA 1
ATOM 680 C C . ARG A 1 85 ? 1.493 -11.070 -10.538 1.00 59.69 85 ARG A C 1
ATOM 682 O O . ARG A 1 85 ? 1.365 -12.280 -10.371 1.00 59.69 85 ARG A O 1
ATOM 689 N N . LYS A 1 86 ? 1.480 -10.216 -9.509 1.00 73.00 86 LYS A N 1
ATOM 690 C CA . LYS A 1 86 ? 1.335 -10.631 -8.100 1.00 73.00 86 LYS A CA 1
ATOM 691 C C . LYS A 1 86 ? 0.151 -9.924 -7.469 1.00 73.00 86 LYS A C 1
ATOM 693 O O . LYS A 1 86 ? 0.113 -8.7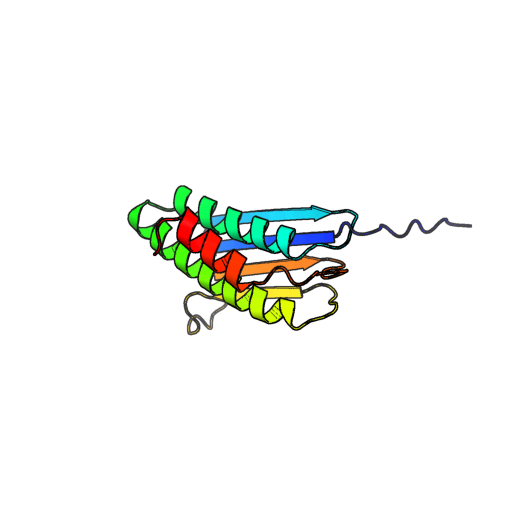01 -7.471 1.00 73.00 86 LYS A O 1
ATOM 698 N N . ASN A 1 87 ? -0.786 -10.693 -6.925 1.00 80.62 87 ASN A N 1
ATOM 699 C CA . ASN A 1 87 ? -1.836 -10.188 -6.049 1.00 80.62 87 ASN A CA 1
ATOM 700 C C . ASN A 1 87 ? -1.597 -10.751 -4.646 1.00 80.62 87 ASN A C 1
ATOM 702 O O . ASN A 1 87 ? -1.363 -11.954 -4.499 1.00 80.62 87 ASN A O 1
ATOM 706 N N . LYS A 1 88 ? -1.608 -9.890 -3.630 1.00 85.56 88 LYS A N 1
ATOM 707 C CA . LYS A 1 88 ? -1.448 -10.293 -2.239 1.00 85.56 88 LYS A CA 1
ATOM 708 C C . LYS A 1 88 ? -2.314 -9.442 -1.321 1.00 85.56 88 LYS A C 1
ATOM 710 O O . LYS A 1 88 ? -2.236 -8.218 -1.345 1.00 85.56 88 LYS A O 1
ATOM 715 N N . SER A 1 89 ? -3.063 -10.125 -0.464 1.00 87.56 89 SER A N 1
ATOM 716 C CA . SER A 1 89 ? -3.856 -9.529 0.609 1.00 87.56 89 SER A CA 1
ATOM 717 C C . SER A 1 89 ? -3.107 -9.596 1.935 1.00 87.56 89 SER A C 1
ATOM 719 O O . SER A 1 89 ? -2.569 -10.644 2.303 1.00 87.56 89 SER A O 1
ATOM 721 N N . TYR A 1 90 ? -3.111 -8.489 2.666 1.00 88.25 90 TYR A N 1
ATOM 722 C CA . TYR A 1 90 ? -2.489 -8.325 3.973 1.00 88.25 90 TYR A CA 1
ATOM 723 C C . TYR A 1 90 ? -3.552 -7.948 5.000 1.00 88.25 90 TYR A C 1
ATOM 725 O O . TYR A 1 90 ? -4.033 -6.819 5.020 1.00 88.25 90 TYR A O 1
ATOM 733 N N . TYR A 1 91 ? -3.931 -8.903 5.840 1.00 86.75 91 TYR A N 1
ATOM 734 C CA . TYR A 1 91 ? -4.978 -8.726 6.844 1.00 86.75 91 TYR A CA 1
ATOM 735 C C . TYR A 1 91 ? -4.423 -8.043 8.093 1.00 86.75 91 TYR A C 1
ATOM 737 O O . TYR A 1 91 ? -3.312 -8.356 8.524 1.00 86.75 91 TYR A O 1
ATOM 745 N N . PHE A 1 92 ? -5.199 -7.127 8.676 1.00 86.12 92 PHE A N 1
ATOM 746 C CA . PHE A 1 92 ? -4.815 -6.450 9.919 1.00 86.12 92 PHE A CA 1
ATOM 747 C C . PHE A 1 92 ? -4.873 -7.401 11.117 1.00 86.12 92 PHE A C 1
ATOM 749 O O . PHE A 1 92 ? -4.016 -7.332 11.994 1.00 86.12 92 PHE A O 1
ATOM 756 N N . ASP A 1 93 ? -5.846 -8.315 11.121 1.00 82.50 93 ASP A N 1
ATOM 757 C CA . ASP A 1 93 ? -5.891 -9.451 12.038 1.00 82.50 93 ASP A CA 1
ATOM 758 C C . ASP A 1 93 ? -5.472 -10.739 11.300 1.00 82.50 93 ASP A C 1
ATOM 760 O O . ASP A 1 93 ? -6.233 -11.254 10.475 1.00 82.50 93 ASP A O 1
ATOM 764 N N . PRO A 1 94 ? -4.287 -11.308 11.596 1.00 68.94 94 PRO A N 1
ATOM 765 C CA . PRO A 1 9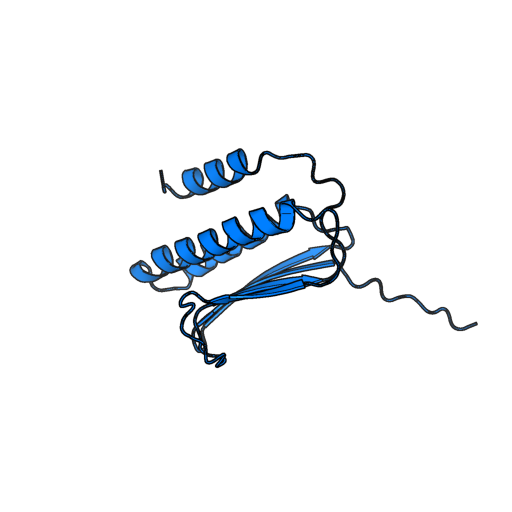4 ? -3.841 -12.571 11.010 1.00 68.94 94 PRO A CA 1
ATOM 766 C C . PRO A 1 94 ? -4.734 -13.767 11.373 1.00 68.94 94 PRO A C 1
ATOM 768 O O . PRO A 1 94 ? -4.708 -14.786 10.680 1.00 68.94 94 PRO A O 1
ATOM 771 N N . LYS A 1 95 ? -5.493 -13.675 12.476 1.00 67.94 95 LYS A N 1
ATOM 772 C CA . LYS A 1 95 ? -6.396 -14.727 12.961 1.00 67.94 95 LYS A CA 1
ATOM 773 C C . LYS A 1 95 ? -7.776 -14.668 12.316 1.00 67.94 95 LYS A C 1
ATOM 775 O O . LYS A 1 95 ? -8.522 -15.638 12.455 1.00 67.94 95 LYS A O 1
ATOM 780 N N . ALA A 1 96 ? -8.087 -13.621 11.547 1.00 64.44 96 ALA A N 1
ATOM 781 C CA . ALA A 1 96 ? -9.258 -13.559 10.679 1.00 64.44 96 ALA A CA 1
ATOM 782 C C . ALA A 1 96 ? -9.095 -14.530 9.486 1.00 64.44 96 ALA A C 1
ATOM 784 O O . ALA A 1 96 ? -9.011 -14.142 8.324 1.00 64.44 96 ALA A O 1
ATOM 785 N N . LYS A 1 97 ? -9.011 -15.836 9.780 1.00 49.62 97 LYS A N 1
ATOM 786 C CA . LYS A 1 97 ? -8.838 -16.938 8.819 1.00 49.62 97 LYS A CA 1
ATOM 787 C C . LYS A 1 97 ? -10.036 -17.102 7.879 1.00 49.62 97 LYS A C 1
ATOM 789 O O . LYS A 1 97 ? -9.889 -17.705 6.816 1.00 49.62 97 LYS A O 1
ATOM 794 N N . ASN A 1 98 ? -11.189 -16.536 8.230 1.00 53.34 98 ASN A N 1
ATOM 795 C CA . ASN A 1 98 ? -12.361 -16.507 7.366 1.00 53.34 98 ASN A CA 1
ATOM 796 C C . ASN A 1 98 ? -12.268 -15.280 6.458 1.00 53.34 98 ASN A C 1
ATOM 798 O O . ASN A 1 98 ? -12.613 -14.165 6.847 1.00 53.34 98 ASN A O 1
ATOM 802 N N . LYS A 1 99 ? -11.759 -15.515 5.244 1.00 56.84 99 LYS A N 1
ATOM 803 C CA . LYS A 1 99 ? -11.670 -14.575 4.118 1.00 56.84 99 LYS A CA 1
ATOM 804 C C . LYS A 1 99 ? -13.067 -14.167 3.629 1.00 56.84 99 LYS A C 1
ATOM 806 O O . LYS A 1 99 ? -13.456 -14.479 2.511 1.00 56.84 99 LYS A O 1
ATOM 811 N N . THR A 1 100 ? -13.861 -13.550 4.490 1.00 61.00 100 THR A N 1
ATOM 812 C CA . THR A 1 100 ? -15.102 -12.904 4.066 1.00 61.00 100 THR A CA 1
ATOM 813 C C . THR A 1 100 ? -14.752 -11.541 3.478 1.00 61.00 100 THR A C 1
ATOM 815 O O . THR A 1 100 ? -13.762 -10.924 3.884 1.00 61.00 100 THR A O 1
ATOM 818 N N . ASP A 1 101 ? -15.562 -11.044 2.543 1.00 58.91 101 ASP A N 1
ATOM 819 C CA . ASP A 1 101 ? -15.330 -9.752 1.880 1.00 58.91 101 ASP A CA 1
ATOM 820 C C . ASP A 1 101 ? -15.212 -8.569 2.856 1.00 58.91 101 ASP A C 1
ATOM 822 O O . ASP A 1 101 ? -14.664 -7.525 2.505 1.00 58.91 101 ASP A O 1
ATOM 826 N N . ARG A 1 102 ? -15.632 -8.754 4.112 1.00 63.66 102 ARG A N 1
ATOM 827 C CA . ARG A 1 102 ? -15.665 -7.731 5.158 1.00 63.66 102 ARG A CA 1
ATOM 828 C C . ARG A 1 102 ? -14.382 -7.603 5.987 1.00 63.66 102 ARG A C 1
ATOM 830 O O . ARG A 1 102 ? -14.277 -6.642 6.748 1.00 63.66 102 ARG A O 1
ATOM 837 N N . SER A 1 103 ? -13.421 -8.522 5.866 1.00 82.62 103 SER A N 1
ATOM 838 C CA . SER A 1 103 ? -12.193 -8.503 6.677 1.00 82.62 103 SER A CA 1
ATOM 839 C C . SER A 1 103 ? -11.316 -7.282 6.382 1.00 82.62 103 SER A C 1
ATOM 841 O O . SER A 1 103 ? -11.017 -7.009 5.217 1.0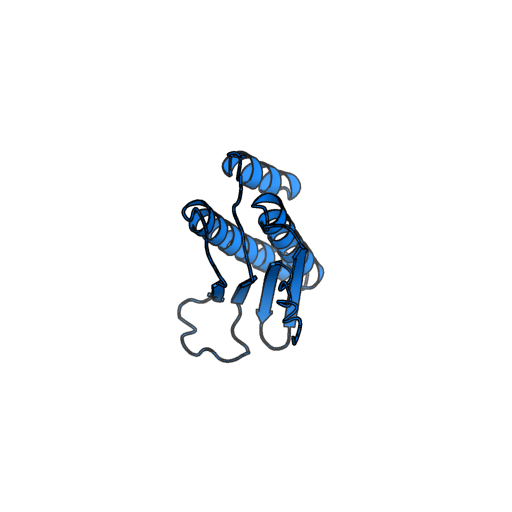0 82.62 103 SER A O 1
ATOM 843 N N . GLU A 1 104 ? -10.865 -6.599 7.444 1.00 90.12 104 GLU A N 1
ATOM 844 C CA . GLU A 1 104 ? -9.993 -5.422 7.356 1.00 90.12 104 GLU A CA 1
ATOM 845 C C . GLU A 1 104 ? -8.596 -5.797 6.840 1.00 90.12 104 GLU A C 1
ATOM 847 O O . GLU A 1 104 ? -7.867 -6.578 7.465 1.00 90.12 104 GLU A O 1
ATOM 852 N N . ARG A 1 105 ? -8.233 -5.267 5.669 1.00 90.75 105 ARG A N 1
ATOM 853 C CA . ARG A 1 105 ? -7.014 -5.657 4.951 1.00 90.75 105 ARG A CA 1
ATOM 854 C C . ARG A 1 105 ? -6.521 -4.591 3.978 1.00 90.75 105 ARG A C 1
ATOM 856 O O . ARG A 1 105 ? -7.232 -3.646 3.641 1.00 90.75 105 ARG A O 1
ATOM 863 N N . VAL A 1 106 ? -5.308 -4.812 3.480 1.00 91.69 106 VAL A N 1
ATOM 864 C CA . VAL A 1 106 ? -4.731 -4.116 2.328 1.00 91.69 106 VAL A CA 1
ATOM 865 C C . VAL A 1 106 ? -4.442 -5.118 1.219 1.00 91.69 106 VAL A C 1
ATOM 867 O O . VAL A 1 106 ? -3.682 -6.066 1.412 1.00 91.69 106 VAL A O 1
ATOM 870 N N . ASP A 1 107 ? -5.022 -4.888 0.051 1.00 91.12 107 ASP A N 1
ATOM 871 C CA . ASP A 1 107 ? -4.798 -5.667 -1.158 1.00 91.12 107 ASP A CA 1
ATOM 872 C C . ASP A 1 107 ? -3.791 -4.939 -2.054 1.00 91.12 107 ASP A C 1
ATOM 874 O O . ASP A 1 107 ? -3.958 -3.760 -2.371 1.00 91.12 107 ASP A O 1
ATOM 878 N N . LEU A 1 108 ? -2.731 -5.638 -2.458 1.00 90.06 108 LEU A N 1
ATOM 879 C CA . LEU A 1 108 ? -1.685 -5.134 -3.344 1.00 90.06 108 LEU A CA 1
ATOM 880 C C . LEU A 1 108 ? -1.651 -5.970 -4.620 1.00 90.06 108 LEU A C 1
ATOM 882 O O . LEU A 1 108 ? -1.510 -7.191 -4.569 1.00 90.06 108 LEU A O 1
ATOM 886 N N . GLU A 1 109 ? -1.731 -5.310 -5.769 1.00 89.06 109 GLU A N 1
ATOM 887 C CA . GLU A 1 109 ? -1.705 -5.947 -7.078 1.00 89.06 109 GLU A CA 1
ATOM 888 C C . GLU A 1 109 ? -0.681 -5.274 -7.991 1.00 89.06 109 GLU A C 1
ATOM 890 O O . GLU A 1 109 ? -0.736 -4.070 -8.226 1.00 89.06 109 GLU A O 1
ATOM 895 N N . ILE A 1 110 ? 0.217 -6.070 -8.564 1.00 85.88 110 ILE A N 1
ATOM 896 C CA . ILE A 1 110 ? 1.057 -5.678 -9.695 1.00 85.88 110 ILE A CA 1
ATOM 897 C C . ILE A 1 110 ? 0.617 -6.495 -10.906 1.00 85.88 110 ILE A C 1
ATOM 899 O O . ILE A 1 110 ? 0.476 -7.712 -10.806 1.00 85.88 110 ILE A O 1
ATOM 903 N N . LEU A 1 111 ? 0.435 -5.841 -12.048 1.00 84.75 111 LEU A N 1
ATOM 904 C CA . LEU A 1 111 ? 0.204 -6.429 -13.362 1.00 84.75 111 LEU A CA 1
ATOM 905 C C . LEU A 1 111 ? 1.289 -5.921 -14.318 1.00 84.75 111 LEU A C 1
ATOM 907 O O . LEU A 1 111 ? 1.465 -4.713 -14.452 1.00 84.75 111 LEU A O 1
ATOM 911 N N . GLY A 1 112 ? 1.962 -6.838 -15.011 1.00 78.31 112 GLY A N 1
ATOM 912 C CA . GLY A 1 112 ? 3.054 -6.507 -15.928 1.00 78.31 112 GLY A CA 1
ATOM 913 C C . GLY A 1 112 ? 4.409 -6.357 -15.234 1.00 78.31 112 GLY A C 1
ATOM 914 O O . GLY A 1 112 ? 4.598 -6.860 -14.123 1.00 78.31 112 GLY A O 1
ATOM 915 N N . ASP A 1 113 ? 5.337 -5.693 -15.916 1.00 76.75 113 ASP A N 1
ATOM 916 C CA . ASP A 1 113 ? 6.743 -5.612 -15.522 1.00 76.75 113 ASP A CA 1
ATOM 917 C C . ASP A 1 113 ? 6.978 -4.541 -14.449 1.00 76.75 113 ASP A C 1
ATOM 919 O O . ASP A 1 113 ? 6.489 -3.410 -14.540 1.00 76.75 113 ASP A O 1
ATOM 923 N N . TYR A 1 114 ? 7.800 -4.879 -13.455 1.00 74.25 114 TYR A N 1
ATOM 924 C CA . TYR A 1 114 ? 8.306 -3.952 -12.443 1.00 74.25 114 TYR A CA 1
ATOM 925 C C . TYR A 1 114 ? 9.799 -4.195 -12.178 1.00 74.25 114 TYR A C 1
ATOM 927 O O . TYR A 1 114 ? 10.299 -5.304 -12.379 1.00 74.25 114 TYR A O 1
ATOM 935 N N . GLY A 1 115 ? 10.508 -3.164 -11.708 1.00 60.38 115 GLY A N 1
ATOM 936 C CA . GLY A 1 115 ? 11.880 -3.303 -11.196 1.00 60.38 115 GLY A CA 1
ATOM 937 C C . GLY A 1 115 ? 13.022 -3.247 -12.221 1.00 60.38 115 GLY A C 1
ATOM 938 O O . GLY A 1 115 ? 14.137 -3.636 -11.882 1.00 60.38 115 GLY A O 1
ATOM 939 N N . LEU A 1 116 ? 12.791 -2.748 -13.442 1.00 52.72 116 LEU A N 1
ATOM 940 C CA . LEU A 1 116 ? 13.885 -2.419 -14.368 1.00 52.72 116 LEU A CA 1
ATOM 941 C C . LEU A 1 116 ? 14.602 -1.151 -13.876 1.00 52.72 116 LEU A C 1
ATOM 943 O O . LEU A 1 116 ? 13.970 -0.113 -13.701 1.00 52.72 116 LEU A O 1
ATOM 947 N N . ASP A 1 117 ? 15.902 -1.269 -13.600 1.00 52.56 117 ASP A N 1
ATOM 948 C CA . ASP A 1 117 ? 16.781 -0.202 -13.104 1.00 52.56 117 ASP A CA 1
ATOM 949 C C . ASP A 1 117 ? 16.300 0.514 -11.834 1.00 52.56 117 ASP A C 1
ATOM 951 O O . ASP A 1 117 ? 16.321 1.744 -11.736 1.00 52.56 117 ASP A O 1
ATOM 955 N N . ASN A 1 118 ? 15.954 -0.254 -10.794 1.00 53.72 118 ASN A N 1
ATOM 956 C CA . ASN A 1 118 ? 15.930 0.281 -9.432 1.00 53.72 118 ASN A CA 1
ATOM 957 C C . ASN A 1 118 ? 17.369 0.646 -9.014 1.00 53.72 118 ASN A C 1
ATOM 959 O O . ASN A 1 118 ? 17.998 -0.068 -8.233 1.00 53.72 118 ASN A O 1
ATOM 963 N N . LYS A 1 119 ? 17.914 1.761 -9.529 1.00 49.44 119 LYS A N 1
ATOM 964 C CA . LYS A 1 119 ? 19.064 2.419 -8.905 1.00 49.44 119 LYS A CA 1
ATOM 965 C C . LYS A 1 119 ? 18.691 2.588 -7.445 1.00 49.44 119 LYS A C 1
ATOM 967 O O . LYS A 1 119 ? 17.618 3.107 -7.144 1.00 49.44 119 LYS A O 1
ATOM 972 N N . THR A 1 120 ? 19.545 2.069 -6.579 1.00 47.25 120 THR A N 1
ATOM 973 C CA . THR A 1 120 ? 19.389 1.930 -5.136 1.00 47.25 120 THR A CA 1
ATOM 974 C C . THR A 1 120 ? 19.140 3.293 -4.485 1.00 47.25 120 THR A C 1
ATOM 976 O O . THR A 1 120 ? 20.014 3.876 -3.858 1.00 47.25 120 THR A O 1
ATOM 979 N N . LEU A 1 121 ? 17.939 3.845 -4.634 1.00 49.56 121 LEU A N 1
ATOM 980 C CA . LEU A 1 121 ? 17.435 4.891 -3.766 1.00 49.56 121 LEU A CA 1
ATOM 981 C C . LEU A 1 121 ? 17.292 4.191 -2.424 1.00 49.56 121 LEU A C 1
ATOM 983 O O . LEU A 1 121 ? 16.408 3.351 -2.256 1.00 49.56 121 LEU A O 1
ATOM 987 N N . THR A 1 122 ? 18.250 4.430 -1.526 1.00 53.38 122 THR A N 1
ATOM 988 C CA . THR A 1 122 ? 18.322 3.777 -0.222 1.00 53.38 122 THR A CA 1
ATOM 989 C C . THR A 1 122 ? 16.962 3.891 0.439 1.00 53.38 122 THR A C 1
ATOM 991 O O . THR A 1 122 ? 16.526 4.967 0.840 1.00 53.38 122 THR A O 1
ATOM 994 N N . LEU A 1 123 ? 16.268 2.757 0.497 1.00 50.34 123 LEU A N 1
ATOM 995 C CA . LEU A 1 123 ? 14.912 2.594 1.009 1.00 50.34 123 LEU A CA 1
ATOM 996 C C . LEU A 1 123 ? 14.729 3.257 2.387 1.00 50.34 123 LEU A C 1
ATOM 998 O O . LEU A 1 123 ? 13.661 3.768 2.716 1.00 50.34 123 LEU A O 1
ATOM 1002 N N . SER A 1 124 ? 15.816 3.285 3.165 1.00 48.72 124 SER A N 1
ATOM 1003 C CA . SER A 1 124 ? 15.958 3.971 4.447 1.00 48.72 124 SER A CA 1
ATOM 1004 C C . SER A 1 124 ? 15.731 5.482 4.354 1.00 48.72 124 SER A C 1
ATOM 1006 O O . SER A 1 124 ? 15.018 6.035 5.186 1.00 48.72 124 SER A O 1
ATOM 1008 N N . THR A 1 125 ? 16.258 6.155 3.329 1.00 54.16 125 THR A N 1
ATOM 1009 C CA . THR A 1 125 ? 16.044 7.588 3.077 1.00 54.16 125 THR A CA 1
ATOM 1010 C C . THR A 1 125 ? 14.578 7.881 2.767 1.00 54.16 125 THR A C 1
ATOM 1012 O O . THR A 1 125 ? 14.054 8.903 3.204 1.00 54.16 125 THR A O 1
ATOM 1015 N N . TYR A 1 126 ? 13.897 6.976 2.059 1.00 57.28 126 TYR A N 1
ATOM 1016 C CA . TYR A 1 126 ? 12.481 7.134 1.735 1.00 57.28 126 TYR A CA 1
ATOM 1017 C C . TYR A 1 126 ? 11.589 6.959 2.970 1.00 57.28 126 TYR A C 1
ATOM 1019 O O . TYR A 1 126 ? 10.773 7.829 3.263 1.00 57.28 126 TYR A O 1
ATOM 1027 N N . ILE A 1 127 ? 11.761 5.863 3.720 1.00 53.84 127 ILE A N 1
ATOM 1028 C CA . ILE A 1 127 ? 10.985 5.587 4.942 1.00 53.84 127 ILE A CA 1
ATOM 1029 C C . ILE A 1 127 ? 11.194 6.707 5.968 1.00 53.84 127 ILE A C 1
ATOM 1031 O O . ILE A 1 127 ? 10.225 7.177 6.563 1.00 53.84 127 ILE A O 1
ATOM 1035 N N . LYS A 1 128 ? 12.436 7.187 6.118 1.00 60.16 128 LYS A N 1
ATOM 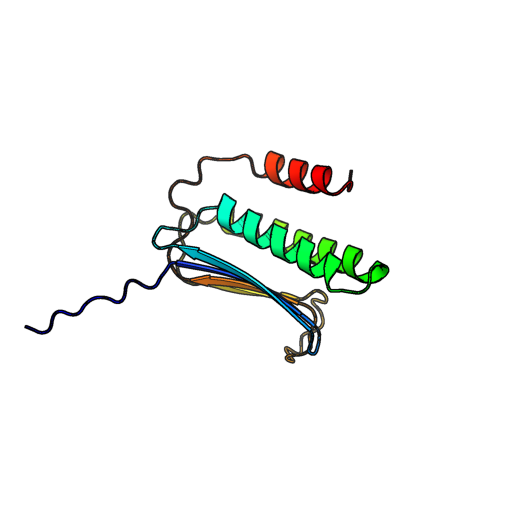1036 C CA . LYS A 1 128 ? 12.771 8.326 6.977 1.00 60.16 128 LYS A CA 1
ATOM 1037 C C . LYS A 1 128 ? 12.051 9.601 6.532 1.00 60.16 128 LYS A C 1
ATOM 1039 O O . LYS A 1 128 ? 11.341 10.200 7.329 1.00 60.16 128 LYS A O 1
ATOM 1044 N N . ARG A 1 129 ? 12.136 9.974 5.248 1.00 57.47 129 ARG A N 1
ATOM 1045 C CA . ARG A 1 129 ? 11.433 11.161 4.722 1.00 57.47 129 ARG A CA 1
ATOM 1046 C C . ARG A 1 129 ? 9.917 11.057 4.868 1.00 57.47 129 ARG A C 1
ATOM 1048 O O . ARG A 1 129 ? 9.280 12.046 5.201 1.00 57.47 129 ARG A O 1
ATOM 1055 N N . TYR A 1 130 ? 9.333 9.879 4.659 1.00 57.81 130 TYR A N 1
ATOM 1056 C CA . TYR A 1 130 ? 7.896 9.676 4.833 1.00 57.81 130 TYR A CA 1
ATOM 1057 C C . TYR A 1 130 ? 7.459 9.875 6.295 1.00 57.81 130 TYR A C 1
ATOM 1059 O O . TYR A 1 130 ? 6.493 10.592 6.553 1.00 57.81 130 TYR A O 1
ATOM 1067 N N . ARG A 1 131 ? 8.188 9.281 7.252 1.00 58.44 131 ARG A N 1
ATOM 1068 C CA . ARG A 1 131 ? 7.929 9.452 8.694 1.00 58.44 131 ARG A CA 1
ATOM 1069 C C . ARG A 1 131 ? 8.079 10.918 9.124 1.00 58.44 131 ARG A C 1
ATOM 1071 O O . ARG A 1 131 ? 7.231 11.417 9.858 1.00 58.44 131 ARG A O 1
ATOM 1078 N N . GLN A 1 132 ? 9.068 11.625 8.573 1.00 61.59 132 GLN A N 1
ATOM 1079 C CA . GLN A 1 132 ? 9.291 13.058 8.802 1.00 61.59 132 GLN A CA 1
ATOM 1080 C C . GLN A 1 132 ? 8.173 13.946 8.230 1.00 61.59 132 GLN A C 1
ATOM 1082 O O . GLN A 1 132 ? 7.668 14.813 8.934 1.00 61.59 132 GLN A O 1
ATOM 1087 N N . ILE A 1 133 ? 7.716 13.703 6.993 1.00 52.03 133 ILE A N 1
ATOM 1088 C CA . ILE A 1 133 ? 6.619 14.465 6.351 1.00 52.03 133 ILE A CA 1
ATOM 1089 C C . ILE A 1 133 ? 5.306 14.375 7.149 1.00 52.03 133 ILE A C 1
ATOM 1091 O O . ILE A 1 133 ? 4.440 15.241 7.024 1.00 52.03 133 ILE A O 1
ATOM 1095 N N . LYS A 1 134 ? 5.126 13.326 7.959 1.00 53.25 134 LYS A N 1
ATOM 1096 C CA . LYS A 1 134 ? 3.903 13.097 8.738 1.00 53.25 134 LYS A CA 1
ATOM 1097 C C . LYS A 1 134 ? 4.046 13.368 10.238 1.00 53.25 134 LYS A C 1
ATOM 1099 O O . LYS A 1 134 ? 3.057 13.178 10.943 1.00 53.25 134 LYS A O 1
ATOM 1104 N N . GLY A 1 135 ? 5.205 13.850 10.700 1.00 50.69 135 GLY A N 1
ATOM 1105 C CA . GLY A 1 135 ? 5.443 14.170 12.114 1.00 50.69 135 GLY A CA 1
ATOM 1106 C C . GLY A 1 135 ? 5.358 12.941 13.021 1.00 50.69 135 GLY A C 1
ATOM 1107 O O . GLY A 1 135 ? 4.735 12.990 14.075 1.00 50.69 135 GLY A O 1
ATOM 1108 N N . TRP A 1 136 ? 5.868 11.802 12.547 1.00 55.94 136 TRP A N 1
ATOM 1109 C CA . TRP A 1 136 ? 5.866 10.523 13.274 1.00 55.94 136 TRP A CA 1
ATOM 1110 C C . TRP A 1 136 ? 7.220 10.189 13.918 1.00 55.94 136 TRP A C 1
ATOM 1112 O O . TRP A 1 136 ? 7.387 9.085 14.438 1.00 55.94 136 TRP A O 1
ATOM 1122 N N . GLU A 1 137 ? 8.170 11.122 13.842 1.00 47.31 137 GLU A N 1
ATOM 1123 C CA . GLU A 1 137 ? 9.384 11.207 14.664 1.00 47.31 137 GLU A CA 1
ATOM 1124 C C . GLU A 1 137 ? 9.237 12.383 15.630 1.00 47.31 137 GLU A C 1
ATOM 1126 O O . GLU A 1 137 ? 8.666 13.411 15.191 1.00 47.31 137 GLU A O 1
#

Radius of gyration: 16.37 Å; chains: 1; bounding box: 38×31×58 Å

Foldseek 3Di:
DPPPPPPQPWKKKKKWWAAAPDIQIFMDTHSDAAELVNNVVRLLVSLVCQCVVDDPVVSPVLSVLSVVVVLVVSVVVVVDQKDAKDKDKAFPDPPPPPPDRRGGIMIIIIHDIHRDPRPCPPVVVVVVVSCVVVVVD